Protein AF-A0AAV2ICQ3-F1 (afdb_monomer_lite)

Organism: Lymnaea stagnalis (NCBI:txid6523)

Foldseek 3Di:
DPDDAPLQFADDVDTDGADAFQDFADPRRAHHEPFHCDPRGTHAPLQWAQDPVRHTDGADAFQGAFDPFQRRHHPQFGQDPRGTHHDPQWHQDPVVSHTDGDDDPPDDDDDPD

Radius of gyration: 20.29 Å; chains: 1; bounding box: 38×27×71 Å

pLDDT: mean 88.19, std 11.77, range [39.44, 97.44]

Sequence (113 aa):
VNCKCLNSQYFDGTCKTRPSYGGKCSTAIPCLNNMECINRRCECTENQFLDVDNFCRARMDYNSGSCASNSQCKPSLTCNNDLCVCNSTQYYDTNDIICKTSKSYGMACTTTG

Structure (mmCIF, N/CA/C/O backbone):
data_AF-A0AAV2ICQ3-F1
#
_entry.id   AF-A0AAV2ICQ3-F1
#
loop_
_atom_site.group_PDB
_atom_site.id
_atom_site.type_symbol
_atom_site.label_atom_id
_atom_site.label_alt_id
_atom_site.label_comp_id
_atom_site.label_asym_id
_atom_site.label_entity_id
_atom_site.label_seq_id
_atom_site.pdbx_PDB_ins_code
_atom_site.Cartn_x
_atom_site.Cartn_y
_atom_site.Cartn_z
_atom_site.occupancy
_atom_site.B_iso_or_equiv
_atom_site.auth_seq_id
_atom_site.auth_comp_id
_atom_site.auth_asym_id
_atom_site.auth_atom_id
_atom_site.pdbx_PDB_model_num
ATOM 1 N N . VAL A 1 1 ? 12.458 9.516 -35.921 1.00 53.78 1 VAL A N 1
ATOM 2 C CA . VAL A 1 1 ? 11.571 8.513 -35.286 1.00 53.78 1 VAL A CA 1
ATOM 3 C C . VAL A 1 1 ? 11.825 8.561 -33.788 1.00 53.78 1 VAL A C 1
ATOM 5 O O . VAL A 1 1 ? 12.948 8.305 -33.383 1.00 53.78 1 VAL A O 1
ATOM 8 N N . ASN A 1 2 ? 10.845 8.974 -32.981 1.00 58.84 2 ASN A N 1
ATOM 9 C CA . ASN A 1 2 ? 10.958 8.917 -31.520 1.00 58.84 2 ASN A CA 1
ATOM 10 C C . ASN A 1 2 ? 10.533 7.516 -31.070 1.00 58.84 2 ASN A C 1
ATOM 12 O O . ASN A 1 2 ? 9.339 7.243 -30.966 1.00 58.84 2 ASN A O 1
ATOM 16 N N . CYS A 1 3 ? 11.492 6.619 -30.847 1.00 60.25 3 CYS A N 1
ATOM 17 C CA . CYS A 1 3 ? 11.212 5.307 -30.269 1.00 60.25 3 CYS A CA 1
ATOM 18 C C . CYS A 1 3 ? 10.902 5.490 -28.781 1.00 60.25 3 CYS A C 1
ATOM 20 O O . CYS A 1 3 ? 11.808 5.605 -27.959 1.00 60.25 3 CYS A O 1
ATOM 22 N N . LYS A 1 4 ? 9.615 5.567 -28.434 1.00 83.06 4 LYS A N 1
ATOM 23 C CA . LYS A 1 4 ? 9.177 5.490 -27.039 1.00 83.06 4 LYS A CA 1
ATOM 24 C C . LYS A 1 4 ? 9.004 4.018 -26.671 1.00 83.06 4 LYS A C 1
ATOM 26 O O . LYS A 1 4 ? 8.391 3.269 -27.427 1.00 83.06 4 LYS A O 1
ATOM 31 N N . CYS A 1 5 ? 9.547 3.610 -25.527 1.00 89.00 5 CYS A N 1
ATOM 32 C CA . CYS A 1 5 ? 9.257 2.294 -24.962 1.00 89.00 5 CYS A CA 1
ATOM 33 C C . CYS A 1 5 ? 7.778 2.193 -24.556 1.00 89.00 5 CYS A C 1
ATOM 35 O O . CYS A 1 5 ? 7.102 3.213 -24.393 1.00 89.00 5 CYS A O 1
ATOM 37 N N . LEU A 1 6 ? 7.283 0.967 -24.364 1.00 91.12 6 LEU A N 1
ATOM 38 C CA . LEU A 1 6 ? 5.948 0.743 -23.802 1.00 91.12 6 LEU A CA 1
ATOM 39 C C . LEU A 1 6 ? 5.849 1.330 -22.384 1.00 91.12 6 LEU A C 1
ATOM 41 O O . LEU A 1 6 ? 6.856 1.473 -21.692 1.00 91.12 6 LEU A O 1
ATOM 45 N N . ASN A 1 7 ? 4.630 1.601 -21.907 1.00 87.62 7 ASN A N 1
ATOM 46 C CA . ASN A 1 7 ? 4.408 2.110 -20.543 1.00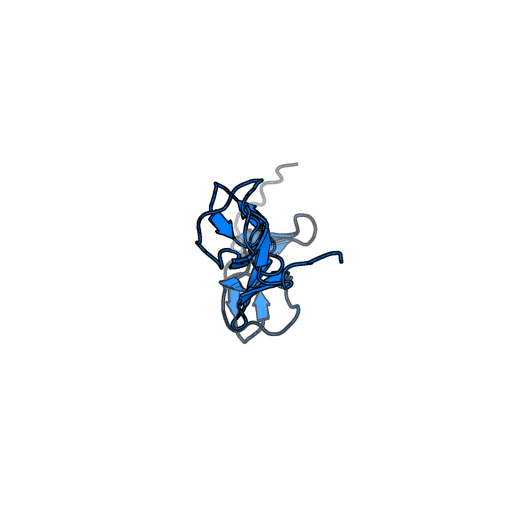 87.62 7 ASN A CA 1
ATOM 47 C C . ASN A 1 7 ? 4.952 1.167 -19.453 1.00 87.62 7 ASN A C 1
ATOM 49 O O . ASN A 1 7 ? 5.366 1.622 -18.389 1.00 87.62 7 ASN A O 1
ATOM 53 N N . SER A 1 8 ? 4.997 -0.139 -19.732 1.00 90.31 8 SER A N 1
ATOM 54 C CA . SER A 1 8 ? 5.574 -1.159 -18.850 1.00 90.31 8 SER A CA 1
ATOM 55 C C . SER A 1 8 ? 7.104 -1.229 -18.893 1.00 90.31 8 SER A C 1
ATOM 57 O O . SER A 1 8 ? 7.705 -2.082 -18.239 1.00 90.31 8 SER A O 1
ATOM 59 N N . GLN A 1 9 ? 7.751 -0.353 -19.662 1.00 93.06 9 GLN A N 1
ATOM 60 C CA . GLN A 1 9 ? 9.183 -0.374 -19.922 1.00 93.06 9 GLN A CA 1
ATOM 61 C C . GLN A 1 9 ? 9.852 0.969 -19.595 1.00 93.06 9 GLN A C 1
ATOM 63 O O . GLN A 1 9 ? 9.210 2.015 -19.459 1.00 93.06 9 GLN A O 1
ATOM 68 N N . TYR A 1 10 ? 11.170 0.936 -19.437 1.00 90.38 10 TYR A N 1
ATOM 69 C CA . TYR A 1 10 ? 12.035 2.105 -19.311 1.00 90.38 10 TYR A CA 1
ATOM 70 C C . TYR A 1 10 ? 13.214 1.985 -20.282 1.00 90.38 10 TYR A C 1
ATOM 72 O O . TYR A 1 10 ? 13.544 0.885 -20.731 1.00 90.38 10 TYR A O 1
ATOM 80 N N . PHE A 1 11 ? 13.814 3.118 -20.647 1.00 90.19 11 PHE A N 1
ATOM 81 C CA . PHE A 1 11 ? 14.918 3.155 -21.602 1.00 90.19 11 PHE A CA 1
ATOM 82 C C . PHE A 1 11 ? 16.265 3.246 -20.882 1.00 90.19 11 PHE A C 1
ATOM 84 O O . PHE A 1 11 ? 16.501 4.183 -20.126 1.00 90.19 11 PHE A O 1
ATOM 91 N N . ASP A 1 12 ? 17.142 2.286 -21.163 1.00 88.50 12 ASP A N 1
ATOM 92 C CA . ASP A 1 12 ? 18.522 2.215 -20.667 1.00 88.50 12 ASP A CA 1
ATOM 93 C C . ASP A 1 12 ? 19.405 1.602 -21.770 1.00 88.50 12 ASP A C 1
ATOM 95 O O . ASP A 1 12 ? 19.827 0.444 -21.710 1.00 88.50 12 ASP A O 1
ATOM 99 N N . GLY A 1 13 ? 19.504 2.322 -22.896 1.00 89.38 13 GLY A N 1
ATOM 100 C CA . GLY A 1 13 ? 20.106 1.861 -24.159 1.00 89.38 13 GLY A CA 1
ATOM 101 C C . GLY A 1 13 ? 19.209 0.922 -24.979 1.00 89.38 13 GLY A C 1
ATOM 102 O O . GLY A 1 13 ? 19.224 0.953 -26.206 1.00 89.38 13 GLY A O 1
ATOM 103 N N . THR A 1 14 ? 18.371 0.136 -24.305 1.00 90.25 14 THR A N 1
ATOM 104 C CA . THR A 1 14 ? 17.274 -0.661 -24.875 1.00 90.25 14 THR A CA 1
ATOM 105 C C . THR A 1 14 ? 16.037 -0.531 -23.987 1.00 90.25 14 THR A C 1
ATOM 107 O O . THR A 1 14 ? 16.134 -0.091 -22.838 1.00 90.25 14 THR A O 1
ATOM 110 N N . CYS A 1 15 ? 14.862 -0.889 -24.508 1.00 93.06 15 CYS A N 1
ATOM 111 C CA . CYS A 1 15 ? 13.650 -0.933 -23.696 1.00 93.06 15 CYS A CA 1
ATOM 112 C C . CYS A 1 15 ? 13.682 -2.154 -22.771 1.00 93.06 15 CYS A C 1
ATOM 114 O O . CYS A 1 15 ? 13.665 -3.293 -23.236 1.00 93.06 15 CYS A O 1
ATOM 116 N N . LYS A 1 16 ? 13.712 -1.906 -21.461 1.00 92.88 16 LYS A N 1
ATOM 117 C CA . LYS A 1 16 ? 13.721 -2.928 -20.410 1.00 92.88 16 LYS A CA 1
ATOM 118 C C . LYS A 1 16 ? 12.419 -2.886 -19.626 1.00 92.88 16 LYS A C 1
ATOM 120 O O . LYS A 1 16 ? 11.854 -1.815 -19.423 1.00 92.88 16 LYS A O 1
ATOM 125 N N . THR A 1 17 ? 11.938 -4.041 -19.179 1.00 94.62 17 THR A N 1
ATOM 126 C CA . THR A 1 17 ? 10.728 -4.136 -18.352 1.00 94.62 17 THR A CA 1
ATOM 127 C C . THR A 1 17 ? 10.949 -3.454 -17.009 1.00 94.62 17 THR A C 1
ATOM 129 O O . THR A 1 17 ? 11.978 -3.659 -16.364 1.00 94.62 17 THR A O 1
ATOM 132 N N . ARG A 1 18 ? 9.982 -2.643 -16.582 1.00 94.44 18 ARG A N 1
ATOM 133 C CA . ARG A 1 18 ? 10.013 -2.022 -15.260 1.00 94.44 18 ARG A CA 1
ATOM 134 C C . ARG A 1 18 ? 9.799 -3.077 -14.166 1.00 94.44 18 ARG A C 1
ATOM 136 O O . ARG A 1 18 ? 8.948 -3.950 -14.340 1.00 94.44 18 ARG A O 1
ATOM 143 N N . PRO A 1 19 ? 10.529 -3.009 -13.043 1.00 95.31 19 PRO A N 1
ATOM 144 C CA . PRO A 1 19 ? 10.305 -3.880 -11.893 1.00 95.31 19 PRO A CA 1
ATOM 145 C C . PRO A 1 19 ? 8.880 -3.738 -11.334 1.00 95.31 19 PRO A C 1
ATOM 147 O O . PRO A 1 19 ? 8.371 -2.629 -11.177 1.00 95.31 19 PRO A O 1
ATOM 150 N N . SER A 1 20 ? 8.256 -4.873 -11.018 1.00 95.38 20 SER A N 1
ATOM 151 C CA . SER A 1 20 ? 6.986 -4.967 -10.286 1.00 95.38 20 SER A CA 1
ATOM 152 C C . SER A 1 20 ? 7.204 -4.874 -8.770 1.00 95.38 20 SER A C 1
ATOM 154 O O . SER A 1 20 ? 8.335 -4.700 -8.312 1.00 95.38 20 SER A O 1
ATOM 156 N N . TYR A 1 21 ? 6.131 -5.034 -7.987 1.00 95.75 21 TYR A N 1
ATOM 157 C CA . TYR A 1 21 ? 6.164 -4.984 -6.523 1.00 95.75 21 TYR A CA 1
ATOM 158 C C . TYR A 1 21 ? 7.277 -5.861 -5.918 1.00 95.75 21 TYR A C 1
ATOM 160 O O . TYR A 1 21 ? 7.494 -6.998 -6.341 1.00 95.75 21 TYR A O 1
ATOM 168 N N . GLY A 1 22 ? 8.019 -5.308 -4.956 1.00 95.56 22 GLY A N 1
ATOM 169 C CA . GLY A 1 22 ? 9.189 -5.917 -4.314 1.00 95.56 22 GLY A CA 1
ATOM 170 C C . GLY A 1 22 ? 10.468 -5.935 -5.166 1.00 95.56 22 GLY A C 1
ATOM 171 O O . GLY A 1 22 ? 11.558 -6.194 -4.635 1.00 95.56 22 GLY A O 1
ATOM 172 N N . GLY A 1 23 ? 10.364 -5.639 -6.466 1.00 96.94 23 GLY A N 1
ATOM 173 C CA . GLY A 1 23 ? 11.478 -5.564 -7.405 1.00 96.94 23 GLY A CA 1
ATOM 174 C C . GLY A 1 23 ? 12.425 -4.404 -7.099 1.00 96.94 23 GLY A C 1
ATOM 175 O O . GLY A 1 23 ? 12.024 -3.387 -6.542 1.00 96.94 23 GLY A O 1
ATOM 176 N N . LYS A 1 24 ? 13.708 -4.558 -7.450 1.00 96.62 24 LYS A N 1
ATOM 177 C CA . LYS A 1 24 ? 14.728 -3.525 -7.215 1.00 96.62 24 LYS A CA 1
ATOM 178 C C . LYS A 1 24 ? 14.521 -2.337 -8.146 1.00 96.62 24 LYS A C 1
ATOM 180 O O . LYS A 1 24 ? 14.381 -2.534 -9.349 1.00 96.62 24 LYS A O 1
ATOM 185 N N . CYS A 1 25 ? 14.611 -1.130 -7.607 1.00 96.44 25 CYS A N 1
ATOM 186 C CA . CYS A 1 25 ? 14.438 0.113 -8.355 1.00 96.44 25 CYS A CA 1
ATOM 187 C C . CYS A 1 25 ? 15.486 1.165 -7.977 1.00 96.44 25 CYS A C 1
ATOM 189 O O . CYS A 1 25 ? 16.232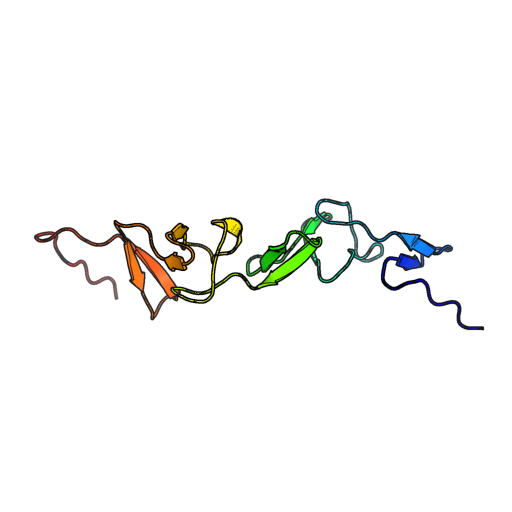 1.024 -7.002 1.00 96.44 25 CYS A O 1
ATOM 191 N N . SER A 1 26 ? 15.545 2.227 -8.776 1.00 94.75 26 SER A N 1
ATOM 192 C CA . SER A 1 26 ? 16.375 3.410 -8.546 1.00 94.75 26 SER A CA 1
ATOM 193 C C . SER A 1 26 ? 15.818 4.595 -9.338 1.00 94.75 26 SER A C 1
ATOM 195 O O . SER A 1 26 ? 14.874 4.439 -10.108 1.00 94.75 26 SER A O 1
ATOM 197 N N . THR A 1 27 ? 16.440 5.771 -9.234 1.00 87.19 27 THR A N 1
ATOM 198 C CA . THR A 1 27 ? 16.095 6.929 -10.079 1.00 87.19 27 THR A CA 1
ATOM 199 C C . THR A 1 27 ? 16.191 6.618 -11.580 1.00 87.19 27 THR A C 1
ATOM 201 O O . THR A 1 27 ? 15.452 7.190 -12.373 1.00 87.19 27 THR A O 1
ATOM 204 N N . ALA A 1 28 ? 17.073 5.694 -11.975 1.00 89.94 28 ALA A N 1
ATOM 205 C CA . ALA A 1 28 ? 17.235 5.263 -13.366 1.00 89.94 28 ALA A CA 1
ATOM 206 C C . ALA A 1 28 ? 16.332 4.074 -13.749 1.00 89.94 28 ALA A C 1
ATOM 208 O O . ALA A 1 28 ? 16.124 3.815 -14.932 1.00 89.94 28 ALA A O 1
ATOM 209 N N . ILE A 1 29 ? 15.811 3.338 -12.763 1.00 93.06 29 ILE A N 1
ATOM 210 C CA . ILE A 1 29 ? 15.005 2.127 -12.954 1.00 93.06 29 ILE A CA 1
ATOM 211 C C . ILE A 1 29 ? 13.649 2.360 -12.275 1.00 93.06 29 ILE A C 1
ATOM 213 O O . ILE A 1 29 ? 13.486 2.008 -11.100 1.00 93.06 29 ILE A O 1
ATOM 217 N N . PRO A 1 30 ? 12.691 2.987 -12.979 1.00 92.75 30 PRO A N 1
ATOM 218 C CA . PRO A 1 30 ? 11.389 3.309 -12.418 1.00 92.75 30 PRO A CA 1
ATOM 219 C C . PRO A 1 30 ? 10.528 2.054 -12.263 1.00 92.75 30 PRO A C 1
ATOM 221 O O . PRO A 1 30 ? 10.619 1.121 -13.061 1.00 92.75 30 PRO A O 1
ATOM 224 N N . CYS A 1 31 ? 9.650 2.067 -11.268 1.00 95.62 31 CYS A N 1
ATOM 225 C CA . CYS A 1 31 ? 8.719 0.980 -11.000 1.00 95.62 31 CYS A CA 1
ATOM 226 C C . CYS A 1 31 ? 7.588 0.887 -12.028 1.00 95.62 31 CYS A C 1
ATOM 228 O O . CYS A 1 31 ? 7.250 1.851 -12.723 1.00 95.62 31 CYS A O 1
ATOM 230 N N . LEU A 1 32 ? 7.024 -0.313 -12.141 1.00 94.50 32 LEU A N 1
ATOM 231 C CA . LEU A 1 32 ? 5.846 -0.586 -12.949 1.00 94.50 32 LEU A CA 1
ATOM 232 C C . LEU A 1 32 ? 4.596 0.035 -12.303 1.00 94.50 32 LEU A C 1
ATOM 234 O O . LEU A 1 32 ? 4.503 0.141 -11.081 1.00 94.50 32 LEU A O 1
ATOM 238 N N . ASN A 1 33 ? 3.618 0.398 -13.134 1.00 90.56 33 ASN A N 1
ATOM 239 C CA . ASN A 1 33 ? 2.353 1.000 -12.709 1.00 90.56 33 ASN A CA 1
ATOM 240 C C . ASN A 1 33 ? 2.572 2.285 -11.889 1.00 90.56 33 ASN A C 1
ATOM 242 O O . ASN A 1 33 ? 3.456 3.083 -12.199 1.00 90.56 33 ASN A O 1
ATOM 246 N N . ASN A 1 34 ? 1.729 2.512 -10.887 1.00 91.81 34 ASN A N 1
ATOM 247 C CA . ASN A 1 34 ? 1.760 3.661 -9.987 1.00 91.81 34 ASN A CA 1
ATOM 248 C C . ASN A 1 34 ? 2.489 3.358 -8.664 1.00 91.81 34 ASN A C 1
ATOM 250 O O . ASN A 1 34 ? 2.155 3.943 -7.637 1.00 91.81 34 ASN A O 1
ATOM 254 N N . MET A 1 35 ? 3.444 2.424 -8.682 1.00 95.25 35 MET A N 1
ATOM 255 C CA . MET A 1 35 ? 4.304 2.122 -7.535 1.00 95.25 35 MET A CA 1
ATOM 256 C C . MET A 1 35 ? 5.421 3.155 -7.394 1.00 95.25 35 MET A C 1
ATOM 258 O O . MET A 1 35 ? 5.889 3.729 -8.381 1.00 95.25 35 MET A O 1
ATOM 262 N N . GLU A 1 36 ? 5.915 3.312 -6.171 1.00 95.25 36 GLU A N 1
ATOM 263 C CA . GLU A 1 36 ? 7.043 4.179 -5.855 1.00 95.25 36 GLU A CA 1
ATOM 264 C C . GLU A 1 36 ? 8.293 3.373 -5.513 1.00 95.25 36 GLU A C 1
ATOM 266 O O . GLU A 1 36 ? 8.231 2.241 -5.030 1.00 95.25 36 GLU A O 1
ATOM 271 N N . CYS A 1 37 ? 9.456 3.972 -5.771 1.00 96.38 37 CYS A N 1
ATOM 272 C CA . CYS A 1 37 ? 10.730 3.375 -5.408 1.00 96.38 37 CYS A CA 1
ATOM 273 C C . CYS A 1 37 ? 11.098 3.726 -3.962 1.00 96.38 37 CYS A C 1
ATOM 275 O O . CYS A 1 37 ? 11.817 4.693 -3.708 1.00 96.38 37 CYS A O 1
ATOM 277 N N . ILE A 1 38 ? 10.616 2.927 -3.014 1.00 95.50 38 ILE A N 1
ATOM 278 C CA . ILE A 1 38 ? 10.812 3.116 -1.577 1.00 95.50 38 ILE A CA 1
ATOM 279 C C . ILE A 1 38 ? 11.931 2.174 -1.122 1.00 95.50 38 ILE A C 1
ATOM 281 O O . ILE A 1 38 ? 11.901 0.978 -1.386 1.00 95.50 38 ILE A O 1
ATOM 285 N N . ASN A 1 39 ? 12.982 2.701 -0.486 1.00 95.62 39 ASN A N 1
ATOM 286 C CA . ASN A 1 39 ? 14.123 1.897 -0.008 1.00 95.62 39 ASN A CA 1
ATOM 287 C C . ASN A 1 39 ? 14.744 0.968 -1.078 1.00 95.62 39 ASN A C 1
ATOM 289 O O . ASN A 1 39 ? 15.161 -0.156 -0.792 1.00 95.62 39 ASN A O 1
ATOM 293 N N . ARG A 1 40 ? 14.840 1.455 -2.327 1.00 96.69 40 ARG A N 1
ATOM 294 C CA . ARG A 1 40 ? 15.322 0.706 -3.511 1.00 96.69 40 ARG A CA 1
ATOM 295 C C . ARG A 1 40 ? 14.447 -0.491 -3.902 1.00 96.69 40 ARG A C 1
ATOM 297 O O . ARG A 1 40 ? 14.923 -1.375 -4.624 1.00 96.69 40 ARG A O 1
ATOM 304 N N . ARG A 1 41 ? 13.188 -0.522 -3.467 1.00 97.19 41 ARG A N 1
ATOM 305 C CA . ARG A 1 41 ? 12.183 -1.507 -3.869 1.00 97.19 41 ARG A CA 1
ATOM 306 C C . ARG A 1 41 ? 10.911 -0.835 -4.367 1.00 97.19 41 ARG A C 1
ATOM 308 O O . ARG A 1 41 ? 10.550 0.244 -3.916 1.00 97.19 41 ARG A O 1
ATOM 315 N N . CYS A 1 42 ? 10.255 -1.472 -5.327 1.00 97.44 42 CYS A N 1
ATOM 316 C CA . CYS A 1 42 ? 8.960 -1.019 -5.810 1.00 97.44 42 CYS A CA 1
ATOM 317 C C . CYS A 1 42 ? 7.877 -1.393 -4.817 1.00 97.44 42 CYS A C 1
ATOM 319 O O . CYS A 1 42 ? 7.604 -2.575 -4.614 1.00 97.44 42 CYS A O 1
ATOM 321 N N . GLU A 1 43 ? 7.269 -0.390 -4.209 1.00 96.81 43 GLU A N 1
ATOM 322 C CA . GLU A 1 43 ? 6.264 -0.566 -3.173 1.00 96.81 43 GLU A CA 1
ATOM 323 C C . GLU A 1 43 ? 5.120 0.431 -3.374 1.00 96.81 43 GLU A C 1
ATOM 325 O O . GLU A 1 43 ? 5.226 1.403 -4.126 1.00 96.81 43 GLU A O 1
ATOM 330 N N . CYS A 1 44 ? 3.997 0.162 -2.717 1.00 96.19 44 CYS A N 1
ATOM 331 C CA . CYS A 1 44 ? 2.939 1.149 -2.581 1.00 96.19 44 CYS A CA 1
ATOM 332 C C . CYS A 1 44 ? 3.279 2.093 -1.432 1.00 96.19 44 CYS A C 1
ATOM 334 O O . CYS A 1 44 ? 3.921 1.687 -0.464 1.00 96.19 44 CYS A O 1
ATOM 336 N N . THR A 1 45 ? 2.829 3.341 -1.524 1.00 94.19 45 THR A N 1
ATOM 337 C CA . THR A 1 45 ? 2.982 4.293 -0.418 1.00 94.19 45 THR A CA 1
ATOM 338 C C . THR A 1 45 ? 2.222 3.827 0.827 1.00 94.19 45 THR A C 1
ATOM 340 O O . THR A 1 45 ? 1.348 2.962 0.755 1.00 94.19 45 THR A O 1
ATOM 343 N N . GLU A 1 46 ? 2.521 4.424 1.983 1.00 89.94 46 GLU A N 1
ATOM 344 C CA . GLU A 1 46 ? 1.899 4.074 3.270 1.00 89.94 46 GLU A CA 1
ATOM 345 C C . GLU A 1 46 ? 0.360 4.094 3.219 1.00 89.94 46 GLU A C 1
ATOM 347 O O . GLU A 1 46 ? -0.304 3.202 3.749 1.00 89.94 46 GLU A O 1
ATOM 352 N N . ASN A 1 47 ? -0.217 5.054 2.492 1.00 90.25 47 ASN A N 1
ATOM 353 C CA . ASN A 1 47 ? -1.665 5.216 2.344 1.00 90.25 47 ASN A CA 1
ATOM 354 C C . ASN A 1 47 ? -2.280 4.343 1.242 1.00 90.25 47 ASN A C 1
ATOM 356 O O . ASN A 1 47 ? -3.451 4.512 0.896 1.00 90.25 47 ASN A O 1
ATOM 360 N N . GLN A 1 48 ? -1.509 3.416 0.679 1.00 95.56 48 GLN A N 1
ATOM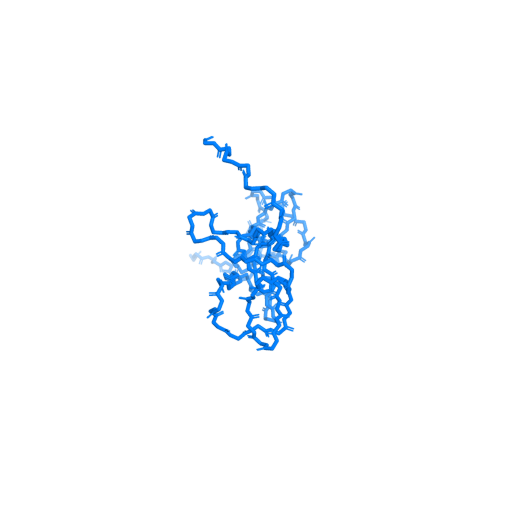 361 C CA . GLN A 1 48 ? -1.938 2.541 -0.397 1.00 95.56 48 GLN A CA 1
ATOM 362 C C . GLN A 1 48 ? -1.732 1.063 -0.057 1.00 95.56 48 GLN A C 1
ATOM 364 O O . GLN A 1 48 ? -0.948 0.682 0.816 1.00 95.56 48 GLN A O 1
ATOM 369 N N . PHE A 1 49 ? -2.455 0.215 -0.777 1.00 94.44 49 PHE A N 1
ATOM 370 C CA . PHE A 1 49 ? -2.305 -1.231 -0.754 1.00 94.44 49 PHE A CA 1
ATOM 371 C C . PHE A 1 49 ? -2.138 -1.761 -2.176 1.00 94.44 49 PHE A C 1
ATOM 373 O O . PHE A 1 49 ? -2.623 -1.153 -3.130 1.00 94.44 49 PHE A O 1
ATOM 380 N N . LEU A 1 50 ? -1.444 -2.890 -2.306 1.00 95.56 50 LEU A N 1
ATOM 381 C CA . LEU A 1 50 ? -1.323 -3.594 -3.577 1.00 95.56 50 LEU A CA 1
ATOM 382 C C . LEU A 1 50 ? -2.594 -4.411 -3.821 1.00 95.56 50 LEU A C 1
ATOM 384 O O . LEU A 1 50 ? -2.938 -5.268 -3.004 1.00 95.56 50 LEU A O 1
ATOM 388 N N . ASP A 1 51 ? -3.286 -4.142 -4.923 1.00 93.56 51 ASP A N 1
ATOM 389 C CA . ASP A 1 51 ? -4.446 -4.926 -5.338 1.00 93.56 51 ASP A CA 1
ATOM 390 C C . ASP A 1 51 ? -4.050 -6.210 -6.094 1.00 93.56 51 ASP A C 1
ATOM 392 O O . ASP A 1 51 ? -2.875 -6.497 -6.337 1.00 93.56 51 ASP A O 1
ATOM 396 N N . VAL A 1 52 ? -5.059 -6.991 -6.483 1.00 91.06 52 VAL A N 1
ATOM 397 C CA . VAL A 1 52 ? -4.882 -8.240 -7.242 1.00 91.06 52 VAL A CA 1
ATOM 398 C C . VAL A 1 52 ? -4.331 -8.027 -8.658 1.00 91.06 52 VAL A C 1
ATOM 400 O O . VAL A 1 52 ? -3.711 -8.932 -9.212 1.00 91.06 52 VAL A O 1
ATOM 403 N N . ASP A 1 53 ? -4.496 -6.828 -9.218 1.00 91.50 53 ASP A N 1
ATOM 404 C CA . ASP A 1 53 ? -4.035 -6.443 -10.554 1.00 91.50 53 ASP A CA 1
ATOM 405 C C . ASP A 1 53 ? -2.622 -5.8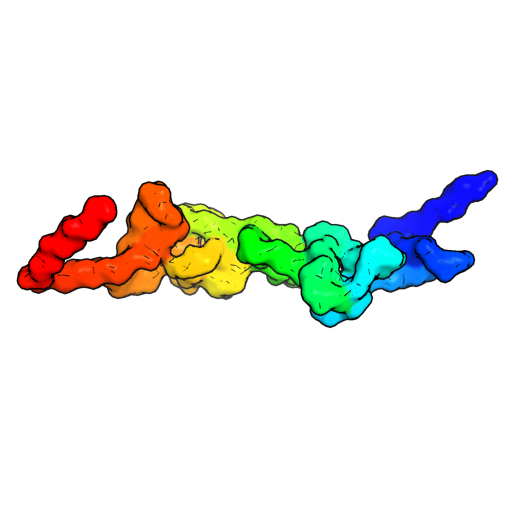22 -10.529 1.00 91.50 53 ASP A C 1
ATOM 407 O O . ASP A 1 53 ? -2.114 -5.365 -11.555 1.00 91.50 53 ASP A O 1
ATOM 411 N N . ASN A 1 54 ? -1.945 -5.837 -9.372 1.00 90.81 54 ASN A N 1
ATOM 412 C CA . ASN A 1 54 ? -0.648 -5.201 -9.124 1.00 90.81 54 ASN A CA 1
ATOM 413 C C . ASN A 1 54 ? -0.653 -3.670 -9.294 1.00 90.81 54 ASN A C 1
ATOM 415 O O . ASN A 1 54 ? 0.332 -3.077 -9.748 1.00 90.81 54 ASN A O 1
ATOM 419 N N . PHE A 1 55 ? -1.738 -3.012 -8.907 1.00 93.69 55 PHE A N 1
ATOM 420 C CA . PHE A 1 55 ? -1.837 -1.562 -8.781 1.00 93.69 55 PHE A CA 1
ATOM 421 C C . PHE A 1 55 ? -1.873 -1.146 -7.317 1.00 93.69 55 PHE A C 1
ATOM 423 O O . PHE A 1 55 ? -2.472 -1.803 -6.466 1.00 93.69 55 PHE A O 1
ATOM 430 N N . CYS A 1 56 ? -1.258 -0.004 -7.027 1.00 95.94 56 CYS A N 1
ATOM 431 C CA . CYS A 1 56 ? -1.386 0.619 -5.722 1.00 95.94 56 CYS A CA 1
ATOM 432 C C . CYS A 1 56 ? -2.707 1.381 -5.661 1.00 95.94 56 CYS A C 1
ATOM 434 O O . CYS A 1 56 ? -2.914 2.347 -6.398 1.00 95.94 56 CYS A O 1
ATOM 436 N N . ARG A 1 57 ? -3.619 0.960 -4.788 1.00 95.00 57 ARG A N 1
ATOM 437 C CA . ARG A 1 57 ? -4.896 1.643 -4.552 1.00 95.00 57 ARG A CA 1
ATOM 438 C C . ARG A 1 57 ? -4.898 2.310 -3.196 1.00 95.00 57 ARG A C 1
ATOM 440 O O . ARG A 1 57 ? -4.235 1.840 -2.280 1.00 95.00 57 ARG A O 1
ATOM 447 N N . ALA A 1 58 ? -5.637 3.408 -3.076 1.00 95.06 58 ALA A N 1
ATOM 448 C CA . ALA A 1 58 ? -5.812 4.078 -1.795 1.00 95.06 58 ALA A CA 1
ATOM 449 C C . ALA A 1 58 ? -6.444 3.118 -0.780 1.00 95.06 58 ALA A C 1
ATOM 451 O O . ALA A 1 58 ? -7.383 2.390 -1.105 1.00 95.06 58 ALA A O 1
ATOM 452 N N . ARG A 1 59 ? -5.914 3.124 0.442 1.00 94.88 59 ARG A N 1
ATOM 453 C CA . ARG A 1 59 ? -6.510 2.415 1.570 1.00 94.88 59 ARG A CA 1
ATOM 454 C C . ARG A 1 59 ? -7.855 3.038 1.931 1.00 94.88 59 ARG A C 1
ATOM 456 O O . ARG A 1 59 ? -8.015 4.255 1.873 1.00 94.88 59 ARG A O 1
ATOM 463 N N . MET A 1 60 ? -8.791 2.191 2.333 1.00 94.38 60 MET A N 1
ATOM 464 C CA . MET A 1 60 ? -10.133 2.576 2.745 1.00 94.38 60 MET A CA 1
ATOM 465 C C . MET A 1 60 ? -10.138 3.238 4.124 1.00 94.38 60 MET A C 1
ATOM 467 O O . MET A 1 60 ? -9.453 2.803 5.056 1.00 94.38 60 MET A O 1
ATOM 471 N N . ASP A 1 61 ? -10.941 4.293 4.222 1.00 93.00 61 ASP A N 1
ATOM 472 C CA . ASP A 1 61 ? -11.283 5.003 5.447 1.00 93.00 61 ASP A CA 1
ATOM 473 C C . ASP A 1 61 ? -12.273 4.215 6.310 1.00 93.00 61 ASP A C 1
ATOM 475 O O . ASP A 1 61 ? -12.887 3.238 5.866 1.00 93.00 61 ASP A O 1
ATOM 479 N N . TYR A 1 62 ? -12.452 4.679 7.548 1.00 93.38 62 TYR A N 1
ATOM 480 C CA . TYR A 1 62 ? -13.428 4.125 8.476 1.00 93.38 62 TYR A CA 1
ATOM 481 C C . TYR A 1 62 ? -14.826 4.064 7.851 1.00 93.38 62 TYR A C 1
ATOM 483 O O . TYR A 1 62 ? -15.352 5.069 7.372 1.00 93.38 62 TYR A O 1
ATOM 491 N N . ASN A 1 63 ? -15.428 2.875 7.889 1.00 92.75 63 ASN A N 1
ATOM 492 C CA . ASN A 1 63 ? -16.765 2.588 7.377 1.00 92.75 63 ASN A CA 1
ATOM 493 C C . ASN A 1 63 ? -16.971 2.983 5.899 1.00 92.75 63 ASN A C 1
ATOM 495 O O . ASN A 1 63 ? -18.084 3.313 5.487 1.00 92.75 63 ASN A O 1
ATOM 499 N N . SER A 1 64 ? -15.894 2.985 5.106 1.00 88.12 64 SER A N 1
ATOM 500 C CA . SER A 1 64 ? -15.929 3.325 3.684 1.00 88.12 64 SER A CA 1
ATOM 501 C C . SER A 1 64 ? -15.553 2.120 2.824 1.00 88.12 64 SER A C 1
ATOM 503 O O . SER A 1 64 ? -14.541 1.466 3.069 1.00 88.12 64 SER A O 1
ATOM 505 N N . GLY A 1 65 ? -16.358 1.856 1.794 1.00 84.62 65 GLY A N 1
ATOM 506 C CA . GLY A 1 65 ? -16.101 0.780 0.837 1.00 84.62 65 GLY A CA 1
ATOM 507 C C . GLY A 1 65 ? -16.221 -0.629 1.422 1.00 84.62 65 GLY A C 1
ATOM 508 O O . GLY A 1 65 ? -16.523 -0.808 2.597 1.00 84.62 65 GLY A O 1
ATOM 509 N N . SER A 1 66 ? -16.013 -1.624 0.559 1.00 92.25 66 SER A N 1
ATOM 510 C CA . SER A 1 66 ? -15.975 -3.033 0.944 1.00 92.25 66 SER A CA 1
ATOM 511 C C . SER A 1 66 ? -14.527 -3.511 0.975 1.00 92.25 66 SER A C 1
ATOM 513 O O . SER A 1 66 ? -13.814 -3.371 -0.021 1.00 92.25 66 SER A O 1
ATOM 515 N N . CYS A 1 67 ? -14.091 -4.054 2.108 1.00 94.44 67 CYS A N 1
ATOM 516 C CA . CYS A 1 67 ? -12.765 -4.629 2.272 1.00 94.44 67 CYS A CA 1
ATOM 517 C C . CYS A 1 67 ? -12.809 -6.158 2.261 1.00 94.44 67 CYS A C 1
ATOM 519 O O . CYS A 1 67 ? -13.716 -6.763 2.813 1.00 94.44 67 CYS A O 1
ATOM 521 N N . ALA A 1 68 ? -11.789 -6.786 1.675 1.00 94.50 68 ALA A N 1
ATOM 522 C CA . ALA A 1 68 ? -11.594 -8.240 1.748 1.00 94.50 68 ALA A CA 1
ATOM 523 C C . ALA A 1 68 ? -10.455 -8.643 2.703 1.00 94.50 68 ALA A C 1
ATOM 525 O O . ALA A 1 68 ? -10.306 -9.811 3.056 1.00 94.50 68 ALA A O 1
ATOM 526 N N . SER A 1 69 ? -9.608 -7.688 3.102 1.00 94.38 69 SER A N 1
ATOM 527 C CA . SER A 1 69 ? -8.471 -7.930 3.991 1.00 94.38 69 SER A CA 1
ATOM 528 C C . SER A 1 69 ? -8.030 -6.660 4.716 1.00 94.38 69 SER A C 1
ATOM 530 O O . SER A 1 69 ? -8.193 -5.546 4.218 1.00 94.38 69 SER A O 1
ATOM 532 N N . ASN A 1 70 ? -7.376 -6.830 5.870 1.00 93.31 70 ASN A N 1
ATOM 533 C CA . ASN A 1 70 ? -6.839 -5.721 6.675 1.00 93.31 70 ASN A CA 1
ATOM 534 C C . ASN A 1 70 ? -5.855 -4.838 5.902 1.00 93.31 70 ASN A C 1
ATOM 536 O O . ASN A 1 70 ? -5.756 -3.643 6.161 1.00 93.31 70 ASN A O 1
ATOM 540 N N . SER A 1 71 ? -5.138 -5.409 4.930 1.00 93.12 71 SER A N 1
ATOM 541 C CA . SER A 1 71 ? -4.207 -4.658 4.089 1.00 93.12 71 SER A CA 1
ATOM 542 C C . SER A 1 71 ? -4.885 -3.558 3.278 1.00 93.12 71 SER A C 1
ATOM 544 O O . SER A 1 71 ? -4.184 -2.646 2.865 1.00 93.12 71 SER A O 1
ATOM 546 N N . GLN A 1 72 ? -6.200 -3.615 3.065 1.00 95.31 72 GLN A N 1
ATOM 547 C CA . GLN A 1 72 ? -6.937 -2.625 2.283 1.00 95.31 72 GLN A CA 1
ATOM 548 C C . GLN A 1 72 ? -7.414 -1.438 3.124 1.00 95.31 72 GLN A C 1
ATOM 550 O O . GLN A 1 72 ? -7.766 -0.403 2.568 1.00 95.31 72 GLN A O 1
ATOM 555 N N . CYS A 1 73 ? -7.410 -1.564 4.449 1.00 95.06 73 CYS A N 1
ATOM 556 C CA . CYS A 1 73 ? -7.819 -0.507 5.363 1.00 95.06 73 CYS A CA 1
ATOM 557 C C . CYS A 1 73 ? -6.644 0.414 5.712 1.00 95.06 73 CYS A C 1
ATOM 559 O O . CYS A 1 73 ? -5.472 0.017 5.625 1.00 95.06 73 CYS A O 1
ATOM 561 N N . LYS A 1 74 ? -6.946 1.660 6.102 1.00 93.06 74 LYS A N 1
ATOM 562 C CA . LYS A 1 74 ? -5.940 2.572 6.664 1.00 93.06 74 LYS A CA 1
ATOM 563 C C . LYS A 1 74 ? -5.294 1.982 7.926 1.00 93.06 74 LYS A C 1
ATOM 565 O O . LYS A 1 74 ? -5.904 1.136 8.588 1.00 93.06 74 LYS A O 1
ATOM 570 N N . PRO A 1 75 ? -4.071 2.420 8.282 1.00 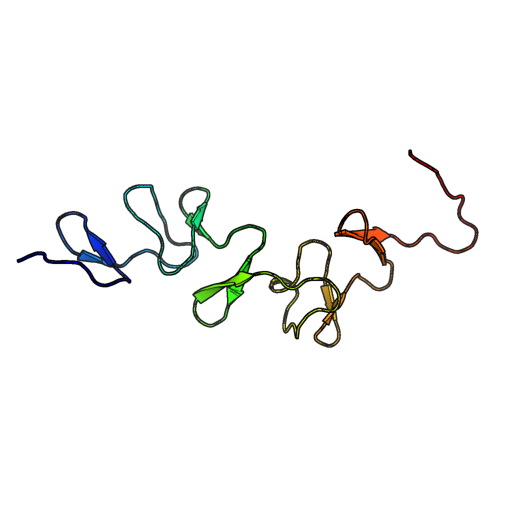89.25 75 PRO A N 1
ATOM 571 C CA . PRO A 1 75 ? -3.447 2.032 9.543 1.00 89.25 75 PRO A CA 1
ATOM 572 C C . PRO A 1 75 ? -4.405 2.232 10.728 1.00 89.25 75 PRO A C 1
ATOM 574 O O . PRO A 1 75 ? -5.204 3.163 10.728 1.00 89.25 75 PRO A O 1
ATOM 577 N N . SER A 1 76 ? -4.322 1.358 11.735 1.00 89.12 76 SER A N 1
ATOM 578 C CA . SER A 1 76 ? -5.228 1.260 12.901 1.00 89.12 76 SER A CA 1
ATOM 579 C C . SER A 1 76 ? -6.629 0.678 12.657 1.00 89.12 76 SER A C 1
ATOM 581 O O . SER A 1 76 ? -7.273 0.278 13.626 1.00 89.12 76 SER A O 1
ATOM 583 N N . LEU A 1 77 ? -7.079 0.546 11.405 1.00 92.81 77 LEU A N 1
ATOM 584 C CA . LEU A 1 77 ? -8.348 -0.104 11.068 1.00 92.81 77 LEU A CA 1
ATOM 585 C C . LEU A 1 77 ? -8.155 -1.593 10.761 1.00 92.81 77 LEU A C 1
ATOM 587 O O . LEU A 1 77 ? -7.110 -2.039 10.290 1.00 92.81 77 LEU A O 1
ATOM 591 N N . THR A 1 78 ? -9.208 -2.362 11.004 1.00 94.00 78 THR A N 1
ATOM 592 C CA . THR A 1 78 ? -9.302 -3.791 10.704 1.00 94.00 78 THR A CA 1
ATOM 593 C C . THR A 1 78 ? -10.477 -4.010 9.762 1.00 94.00 78 THR A C 1
ATOM 595 O O . THR A 1 78 ? -11.505 -3.349 9.887 1.00 94.00 78 THR A O 1
ATOM 598 N N . CYS A 1 79 ? -10.337 -4.937 8.823 1.00 95.50 79 CYS A N 1
ATOM 599 C CA . CYS A 1 79 ? -11.437 -5.338 7.967 1.00 95.50 79 CYS A CA 1
ATOM 600 C C . CYS A 1 79 ? -12.346 -6.310 8.729 1.00 95.50 79 CYS A C 1
ATOM 602 O O . CYS A 1 79 ? -11.916 -7.408 9.087 1.00 95.50 79 CYS A O 1
ATOM 604 N N . ASN A 1 80 ? -13.581 -5.904 9.010 1.00 94.44 80 ASN A N 1
ATOM 605 C CA . ASN A 1 80 ? -14.567 -6.702 9.730 1.00 94.44 80 ASN A CA 1
ATOM 606 C C . ASN A 1 80 ? -15.936 -6.563 9.058 1.00 94.44 80 ASN A C 1
ATOM 608 O O . ASN A 1 80 ? -16.411 -5.445 8.873 1.00 94.44 80 ASN A O 1
ATOM 612 N N . ASN A 1 81 ? -16.565 -7.693 8.716 1.00 92.19 81 ASN A N 1
ATOM 613 C CA . ASN A 1 81 ? -17.828 -7.742 7.970 1.00 92.19 81 ASN A CA 1
ATOM 614 C C . ASN A 1 81 ? -17.801 -6.827 6.737 1.00 92.19 81 ASN A C 1
ATOM 616 O O . ASN A 1 81 ? -18.666 -5.973 6.564 1.00 92.19 81 ASN A O 1
ATOM 620 N N . ASP A 1 82 ? -16.746 -6.973 5.935 1.00 94.31 82 ASP A N 1
ATOM 621 C CA . ASP A 1 82 ? -16.483 -6.190 4.730 1.00 94.31 82 ASP A CA 1
ATOM 622 C C . ASP A 1 82 ? -16.296 -4.681 4.948 1.00 94.31 82 ASP A C 1
ATOM 624 O O . ASP A 1 82 ? -16.224 -3.939 3.979 1.00 94.31 82 ASP A O 1
ATOM 628 N N . LEU A 1 83 ? -16.163 -4.197 6.185 1.00 94.94 83 LEU A N 1
ATOM 629 C CA . LEU A 1 83 ? -15.969 -2.778 6.482 1.00 94.94 83 LEU A CA 1
ATOM 630 C C . LEU A 1 83 ? -14.661 -2.542 7.232 1.00 94.94 83 LEU A C 1
ATOM 632 O O . LEU A 1 83 ? -14.282 -3.293 8.131 1.00 94.94 83 LEU A O 1
ATOM 636 N N . CYS A 1 84 ? -13.976 -1.450 6.896 1.00 95.44 84 CYS A N 1
ATOM 637 C CA . CYS A 1 84 ? -12.822 -0.997 7.661 1.00 95.44 84 CYS A CA 1
ATOM 638 C C . CYS A 1 84 ? -13.295 -0.309 8.943 1.00 95.44 84 CYS A C 1
ATOM 640 O O . CYS A 1 84 ? -13.820 0.801 8.907 1.00 95.44 84 CYS A O 1
ATOM 642 N N . VAL A 1 85 ? -13.111 -0.964 10.084 1.00 95.31 85 VAL A N 1
ATOM 643 C CA . VAL A 1 85 ? -13.574 -0.487 11.393 1.00 95.31 85 VAL A CA 1
ATOM 644 C C . VAL A 1 85 ? -12.480 -0.630 12.443 1.00 95.31 85 VAL A C 1
ATOM 646 O O . VAL A 1 85 ? -11.470 -1.303 12.238 1.00 95.31 85 VAL A O 1
ATOM 649 N N . CYS A 1 86 ? -12.669 0.010 13.591 1.00 93.62 86 CYS A N 1
ATOM 650 C CA . CYS A 1 86 ? -11.819 -0.248 14.743 1.00 93.62 86 CYS A CA 1
ATOM 651 C C . CYS A 1 86 ? -12.064 -1.652 15.303 1.00 93.62 86 CYS A C 1
ATOM 653 O O . CYS A 1 86 ? -13.130 -2.241 15.114 1.00 93.62 86 CYS A O 1
ATOM 655 N N . ASN A 1 87 ? -11.076 -2.186 16.021 1.00 88.38 87 ASN A N 1
ATOM 656 C CA . ASN A 1 87 ? -11.269 -3.426 16.765 1.00 88.38 87 ASN A CA 1
ATOM 657 C C . ASN A 1 87 ? -12.376 -3.244 17.829 1.00 88.38 87 ASN A C 1
ATOM 659 O O . ASN A 1 87 ? -12.644 -2.128 18.266 1.00 88.38 87 ASN A O 1
ATOM 663 N N . SER A 1 88 ? -13.003 -4.329 18.288 1.00 83.38 88 SER A N 1
ATOM 664 C CA . SER A 1 88 ? -14.157 -4.301 19.200 1.00 83.38 88 SER A CA 1
ATOM 665 C C . SER A 1 88 ? -13.885 -3.634 20.556 1.00 83.38 88 SER A C 1
ATOM 667 O O . SER A 1 88 ? -14.819 -3.291 21.274 1.00 83.38 88 SER A O 1
ATOM 669 N N . THR A 1 89 ? -12.616 -3.455 20.929 1.00 85.44 89 THR A N 1
ATOM 670 C CA . THR A 1 89 ? -12.173 -2.772 22.157 1.00 85.44 89 THR A CA 1
ATOM 671 C C . THR A 1 89 ? -11.781 -1.308 21.932 1.00 85.44 89 THR A C 1
ATOM 673 O O . THR A 1 89 ? -11.265 -0.658 22.842 1.00 85.44 89 THR A O 1
ATOM 676 N N . GLN A 1 90 ? -11.994 -0.783 20.728 1.00 90.19 90 GLN A N 1
ATOM 677 C CA . GLN A 1 90 ? -11.579 0.547 20.308 1.00 90.19 90 GLN A CA 1
ATOM 678 C C . GLN A 1 90 ? -12.764 1.349 19.760 1.00 90.19 90 GLN A C 1
ATOM 680 O O . GLN A 1 90 ? -13.772 0.790 19.332 1.00 90.19 90 GLN A O 1
ATOM 685 N N . TYR A 1 91 ? -12.622 2.669 19.749 1.00 88.62 91 TYR A N 1
ATOM 686 C CA . TYR A 1 91 ? -13.519 3.592 19.065 1.00 88.62 91 TYR A CA 1
ATOM 687 C C . TYR A 1 91 ? -12.734 4.401 18.035 1.00 88.62 91 TYR A C 1
ATOM 689 O O . TYR A 1 91 ? -11.523 4.596 18.172 1.00 88.62 91 TYR A O 1
ATOM 697 N N . TYR A 1 92 ? -13.427 4.863 16.999 1.00 91.06 92 TYR A N 1
ATOM 698 C CA . TYR A 1 92 ? -12.832 5.724 15.988 1.00 91.06 92 TYR A CA 1
ATOM 699 C C . TYR A 1 92 ? -12.852 7.176 16.465 1.00 91.06 92 TYR A C 1
ATOM 701 O O . TYR A 1 92 ? -13.925 7.733 16.701 1.00 91.06 92 TYR A O 1
ATOM 709 N N . ASP A 1 93 ? -11.676 7.779 16.626 1.00 89.56 93 ASP A N 1
ATOM 710 C CA . ASP A 1 93 ? -11.541 9.199 16.934 1.00 89.56 93 ASP A CA 1
ATOM 711 C C . ASP A 1 93 ? -11.483 9.995 15.628 1.00 89.56 93 ASP A C 1
ATOM 713 O O . ASP A 1 93 ? -10.531 9.878 14.855 1.00 89.56 93 ASP A O 1
ATOM 717 N N . THR A 1 94 ? -12.507 10.807 15.371 1.00 87.19 94 THR A N 1
ATOM 718 C CA . THR A 1 94 ? -12.608 11.606 14.145 1.00 87.19 94 THR A CA 1
ATOM 719 C C . THR A 1 94 ? -11.665 12.807 14.112 1.00 87.19 94 THR A C 1
ATOM 721 O O . THR A 1 94 ? -11.449 13.343 13.029 1.00 87.19 94 THR A O 1
ATOM 724 N N . ASN A 1 95 ? -11.125 13.248 15.253 1.00 87.62 95 ASN A N 1
ATOM 725 C CA . ASN A 1 95 ? -10.187 14.373 15.302 1.00 87.62 95 ASN A CA 1
ATOM 726 C C . ASN A 1 95 ? -8.791 13.929 14.864 1.00 87.62 95 ASN A C 1
ATOM 728 O O . ASN A 1 95 ? -8.166 14.583 14.035 1.00 87.62 95 ASN A O 1
ATOM 732 N N . ASP A 1 96 ? -8.341 12.788 15.388 1.00 86.31 96 ASP A N 1
ATOM 733 C CA . ASP A 1 96 ? -7.013 12.243 15.090 1.00 86.31 96 ASP A CA 1
ATOM 734 C C . ASP A 1 96 ? -7.026 11.245 13.921 1.00 86.31 96 ASP A C 1
ATOM 736 O O . ASP A 1 96 ? -5.966 10.865 13.430 1.00 86.31 96 ASP A O 1
ATOM 740 N N . ILE A 1 97 ? -8.213 10.827 13.458 1.00 87.25 97 ILE A N 1
ATOM 741 C CA . ILE A 1 97 ? -8.408 9.881 12.344 1.00 87.25 97 ILE A CA 1
ATOM 742 C C . ILE A 1 97 ? -7.719 8.531 12.650 1.00 87.25 97 ILE A C 1
ATOM 744 O O . ILE A 1 97 ? -7.074 7.917 11.801 1.00 87.25 97 ILE A O 1
ATOM 748 N N . ILE A 1 98 ? -7.845 8.061 13.897 1.00 89.12 98 ILE A N 1
ATOM 749 C CA . ILE A 1 98 ? -7.249 6.805 14.383 1.00 89.12 98 ILE A CA 1
ATOM 750 C C . ILE A 1 98 ? -8.191 6.052 15.323 1.00 89.12 98 ILE A C 1
ATOM 752 O O . ILE A 1 98 ? -9.057 6.634 15.979 1.00 89.12 98 ILE A O 1
ATOM 756 N N . CYS A 1 99 ? -7.980 4.743 15.449 1.00 91.06 99 CYS A N 1
ATOM 757 C CA . CYS A 1 99 ? -8.637 3.939 16.475 1.00 91.06 99 CYS A CA 1
ATOM 758 C C . CYS A 1 99 ? -7.953 4.090 17.836 1.00 91.06 99 CYS A C 1
ATOM 760 O O . CYS A 1 99 ? -6.761 3.811 17.982 1.00 91.06 99 CYS A O 1
ATOM 762 N N . LYS A 1 100 ? -8.725 4.473 18.855 1.00 89.69 100 LYS A N 1
ATOM 763 C CA . LYS A 1 100 ? -8.269 4.602 20.245 1.00 89.69 100 LYS A CA 1
ATOM 764 C C . LYS A 1 100 ? -8.925 3.552 21.126 1.00 89.69 100 LYS A C 1
ATOM 766 O O . LYS A 1 100 ? -10.079 3.191 20.924 1.00 89.69 100 LYS A O 1
ATOM 771 N N . THR A 1 101 ? -8.200 3.062 22.127 1.00 87.62 101 THR A N 1
ATOM 772 C CA . THR A 1 101 ? -8.737 2.092 23.089 1.00 87.62 101 THR A CA 1
ATOM 773 C C . THR A 1 101 ? -9.880 2.706 23.888 1.00 87.62 101 THR A C 1
ATOM 775 O O . THR A 1 101 ? -9.729 3.765 24.502 1.00 87.62 101 THR A O 1
ATOM 778 N N . SER A 1 102 ? -11.018 2.020 23.905 1.00 74.56 102 SER A N 1
ATOM 779 C CA . SER A 1 102 ? -12.163 2.384 24.729 1.00 74.56 102 SER A CA 1
ATOM 780 C C . SER A 1 102 ? -11.810 2.180 26.201 1.00 74.56 102 SER A C 1
ATOM 782 O O . SER A 1 102 ? -11.275 1.139 26.586 1.00 74.56 102 SER A O 1
ATOM 784 N N . LYS A 1 103 ? -12.107 3.166 27.052 1.00 70.50 103 LYS A N 1
ATOM 785 C CA . LYS A 1 103 ? -12.002 2.983 28.503 1.00 70.50 103 LYS A CA 1
ATOM 786 C C . LYS A 1 103 ? -13.229 2.231 29.010 1.00 70.50 103 LYS A C 1
ATOM 788 O O 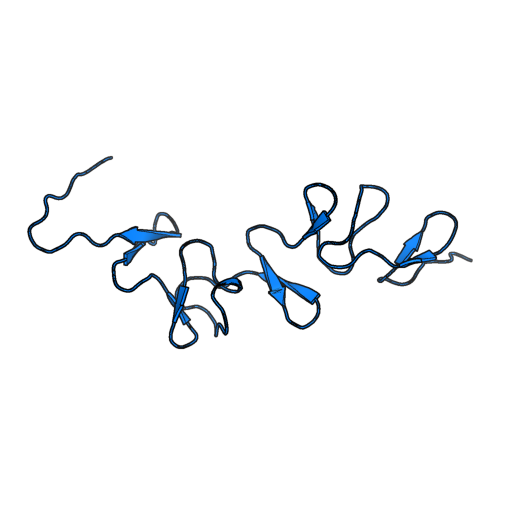. LYS A 1 103 ? -14.357 2.572 28.663 1.00 70.50 103 LYS A O 1
ATOM 793 N N . SER A 1 104 ? -13.003 1.227 29.851 1.00 65.81 104 SER A N 1
ATOM 794 C CA . SER A 1 104 ? -14.073 0.518 30.552 1.00 65.81 104 SER A CA 1
ATOM 795 C C . SER A 1 104 ? -14.861 1.480 31.445 1.00 65.81 104 SER A C 1
ATOM 797 O O . SER A 1 104 ? -14.290 2.409 32.025 1.00 65.81 104 SER A O 1
ATOM 799 N N . TYR A 1 105 ? -16.162 1.230 31.596 1.00 58.59 105 TYR A N 1
ATOM 800 C CA . TYR A 1 105 ? -17.004 1.955 32.548 1.00 58.59 105 TYR A CA 1
ATOM 801 C C . TYR A 1 105 ? -16.381 1.920 33.958 1.00 58.59 105 TYR A C 1
ATOM 803 O O . TYR A 1 105 ? -15.994 0.856 34.437 1.00 58.59 105 TYR A O 1
ATOM 811 N N . GLY A 1 106 ? -16.252 3.088 34.600 1.00 65.88 106 GLY A N 1
ATOM 812 C CA . GLY A 1 106 ? -15.637 3.246 35.927 1.00 65.88 106 GLY A CA 1
ATOM 813 C C . GLY A 1 106 ? -14.142 3.597 35.933 1.00 65.88 106 GLY A C 1
ATOM 814 O O . GLY A 1 106 ? -13.598 3.895 36.994 1.00 65.88 106 GLY A O 1
ATOM 815 N N . MET A 1 107 ? -13.466 3.618 34.780 1.00 70.50 107 MET A N 1
ATOM 816 C CA . MET A 1 107 ? -12.083 4.100 34.695 1.00 70.50 107 MET A CA 1
ATOM 817 C C . MET A 1 107 ? -12.020 5.631 34.656 1.00 70.50 107 MET A C 1
ATOM 819 O O . MET A 1 107 ? -12.791 6.280 33.948 1.00 70.50 107 MET A O 1
ATOM 823 N N . ALA A 1 108 ? -11.060 6.215 35.377 1.00 66.44 108 ALA A N 1
ATOM 824 C CA . ALA A 1 108 ? -10.855 7.660 35.388 1.00 66.44 108 ALA A CA 1
ATOM 825 C C . ALA A 1 108 ? -10.515 8.193 33.982 1.00 66.44 108 ALA A C 1
ATOM 827 O O . ALA A 1 108 ? -9.644 7.671 33.271 1.00 66.44 108 ALA A O 1
ATOM 828 N N . CYS A 1 109 ? -11.190 9.270 33.579 1.00 64.94 109 CYS A N 1
ATOM 829 C CA . CYS A 1 109 ? -10.811 10.035 32.399 1.00 64.94 109 CYS A CA 1
ATOM 830 C C . CYS A 1 109 ? -9.562 10.857 32.737 1.00 64.94 109 CYS A C 1
ATOM 832 O O . CYS A 1 109 ? -9.565 11.648 33.673 1.00 64.94 109 CYS A O 1
ATOM 834 N N . THR A 1 110 ? -8.483 10.644 31.991 1.00 59.25 110 THR A N 1
ATOM 835 C CA . THR A 1 110 ? -7.259 11.439 32.079 1.00 59.25 110 THR A CA 1
ATOM 836 C C . THR A 1 110 ? -7.329 12.422 30.927 1.00 59.25 110 THR A C 1
ATOM 838 O O . THR A 1 110 ? -7.158 12.030 29.775 1.00 59.25 110 THR A O 1
ATOM 841 N N . THR A 1 111 ? -7.668 13.670 31.224 1.00 46.72 111 THR A N 1
ATOM 842 C CA . THR A 1 111 ? -7.550 14.777 30.275 1.00 46.72 111 THR A CA 1
ATOM 843 C C . THR A 1 111 ? -6.068 15.077 30.095 1.00 46.72 111 THR A C 1
ATOM 845 O O . THR A 1 111 ? -5.469 15.755 30.926 1.00 46.72 111 THR A O 1
ATOM 848 N N . THR A 1 112 ? -5.453 14.533 29.053 1.00 51.44 112 THR A N 1
ATOM 849 C CA . THR A 1 112 ? -4.202 15.083 28.520 1.00 51.44 112 THR A CA 1
ATOM 850 C C . THR A 1 112 ? -4.590 16.064 27.427 1.00 51.44 112 THR A C 1
ATOM 852 O O . THR A 1 112 ? -5.162 15.643 26.421 1.00 51.44 112 THR A O 1
ATOM 855 N N . GLY A 1 113 ? -4.403 17.352 27.728 1.00 39.44 113 GLY A N 1
ATOM 856 C CA . GLY A 1 113 ? -4.654 18.477 26.825 1.00 39.44 113 GLY A CA 1
ATOM 857 C C . GLY A 1 113 ? -3.543 18.700 25.816 1.00 39.44 113 GLY A C 1
ATOM 858 O O . GLY A 1 113 ? -2.471 18.069 25.965 1.00 39.44 113 GLY A O 1
#

Secondary structure (DSSP, 8-state):
---PPPTTEEEESEEEEPP-TT-B-BTTBPPSTT-EEETTEEE--TTEEE-TTS-EEEPBPTT-S--SSGGGBPTT-EEETTEEE--TTEEEETTTTEEEEPPPTTPPP----